Protein AF-A0A850H6P6-F1 (afdb_monomer_lite)

InterPro domains:
  IPR007039 Conjugal transfer TrbC/type IV secretion VirB2 [PF04956] (8-99)

pLDDT: mean 70.92, std 13.71, range [47.75, 94.12]

Sequence (104 aa):
MTPFISRFSKTTCVLSLMFMPGVAYAQQAGDPQGSGPIVSALGWLQGTLLGNVATAVAVMAVAAIGFMMLTGRMNWRFGATVIIGVFILFGAATIVAGIQSTVA

Secondary structure (DSSP, 8-state):
--HHHHHHHHHHHHHHHHS-----TTTTS---TT-HHHHHHHHHHHHIIIIIHHHHHHHHHHHHHHHHHTTS---HHHHHHHHHHHHHHHHHHHHHHHHHHHH-

Structure (mmCIF, N/CA/C/O backbone):
data_AF-A0A850H6P6-F1
#
_entry.id   AF-A0A850H6P6-F1
#
loop_
_atom_site.group_PDB
_atom_site.id
_atom_site.type_symbol
_atom_site.label_atom_id
_atom_site.label_alt_id
_atom_site.label_comp_id
_atom_site.label_asym_id
_atom_site.label_entity_id
_atom_site.label_seq_id
_atom_site.pdbx_PDB_ins_code
_atom_site.Cartn_x
_atom_site.Cartn_y
_atom_site.Cartn_z
_atom_site.occupancy
_atom_site.B_iso_or_equiv
_atom_site.auth_seq_id
_atom_site.auth_comp_id
_atom_site.auth_asym_id
_atom_site.auth_atom_id
_atom_site.pdbx_PDB_model_num
ATOM 1 N N . MET A 1 1 ? -26.262 -6.672 12.758 1.00 48.97 1 MET A N 1
ATOM 2 C CA . MET A 1 1 ? -25.048 -5.837 12.951 1.00 48.97 1 MET A CA 1
ATOM 3 C C . MET A 1 1 ? -23.976 -6.063 11.859 1.00 48.97 1 MET A C 1
ATOM 5 O O . MET A 1 1 ? -22.792 -5.945 12.133 1.00 48.97 1 MET A O 1
ATOM 9 N N . THR A 1 2 ? -24.356 -6.327 10.601 1.00 54.41 2 THR A N 1
ATOM 10 C CA . THR A 1 2 ? -23.441 -6.551 9.455 1.00 54.41 2 THR A CA 1
ATOM 11 C C . THR A 1 2 ? -23.413 -5.473 8.341 1.00 54.41 2 THR A C 1
ATOM 13 O O . THR A 1 2 ? -22.593 -5.623 7.435 1.00 54.41 2 THR A O 1
ATOM 16 N N . PRO A 1 3 ? -24.204 -4.370 8.330 1.00 49.19 3 PRO A N 1
ATOM 17 C CA . PRO A 1 3 ? -24.262 -3.520 7.133 1.00 49.19 3 PRO A CA 1
ATOM 18 C C . PRO A 1 3 ? -23.031 -2.615 6.942 1.00 49.19 3 PRO A C 1
ATOM 20 O O . PRO A 1 3 ? -22.708 -2.276 5.804 1.00 49.19 3 PRO A O 1
ATOM 23 N N . PHE A 1 4 ? -22.317 -2.256 8.017 1.00 54.59 4 PHE A N 1
ATOM 24 C CA . PHE A 1 4 ? -21.187 -1.315 7.970 1.00 54.59 4 PHE A CA 1
ATOM 25 C C . PHE A 1 4 ? -19.978 -1.870 7.201 1.00 54.59 4 PHE A C 1
ATOM 27 O O . PHE A 1 4 ? -19.389 -1.165 6.391 1.00 54.59 4 PHE A O 1
ATOM 34 N N . ILE A 1 5 ? -19.680 -3.165 7.361 1.00 53.69 5 ILE A N 1
ATOM 35 C CA . ILE A 1 5 ? -18.609 -3.853 6.621 1.00 53.69 5 ILE A CA 1
ATOM 36 C C . ILE A 1 5 ? -18.929 -3.930 5.126 1.00 53.69 5 ILE A C 1
ATOM 38 O O . ILE A 1 5 ? -18.055 -3.662 4.305 1.00 53.69 5 ILE A O 1
ATOM 42 N N . SER A 1 6 ? -20.187 -4.213 4.760 1.00 49.06 6 SER A N 1
ATOM 43 C CA . SER A 1 6 ? -20.580 -4.266 3.344 1.00 49.06 6 SER A CA 1
ATOM 44 C C . SER A 1 6 ? -20.503 -2.894 2.668 1.00 49.06 6 SER A C 1
ATOM 46 O O . SER A 1 6 ? -20.122 -2.807 1.504 1.00 49.06 6 SER A O 1
ATOM 48 N N . ARG A 1 7 ? -20.826 -1.814 3.397 1.00 52.25 7 ARG A N 1
ATOM 49 C CA . ARG A 1 7 ? -20.774 -0.443 2.876 1.00 52.25 7 ARG A CA 1
ATOM 50 C C . ARG A 1 7 ? -19.346 0.089 2.811 1.00 52.25 7 ARG A C 1
ATOM 52 O O . ARG A 1 7 ? -18.993 0.671 1.793 1.00 52.25 7 ARG A O 1
ATOM 59 N N . PHE A 1 8 ? -18.507 -0.158 3.817 1.00 53.25 8 PHE A N 1
ATOM 60 C CA . PHE A 1 8 ? -17.105 0.274 3.793 1.00 53.25 8 PHE A CA 1
ATOM 61 C C . PHE A 1 8 ? -16.301 -0.503 2.738 1.00 53.25 8 PHE A C 1
ATOM 63 O O . PHE A 1 8 ? -15.602 0.105 1.942 1.00 53.25 8 PHE A O 1
ATOM 70 N N . SER A 1 9 ? -16.494 -1.824 2.615 1.00 54.69 9 SER A N 1
ATOM 71 C CA . SER A 1 9 ? -15.840 -2.630 1.570 1.00 54.69 9 SER A CA 1
ATOM 72 C C . SER A 1 9 ? -16.259 -2.214 0.152 1.00 54.69 9 SER A C 1
ATOM 74 O O . SER A 1 9 ? -15.398 -2.046 -0.709 1.00 54.69 9 SER A O 1
ATOM 76 N N . LYS A 1 10 ? -17.556 -1.966 -0.090 1.00 48.66 10 LYS A N 1
ATOM 77 C CA . LYS A 1 10 ? -18.035 -1.530 -1.413 1.00 48.66 10 LYS A CA 1
ATOM 78 C C . LYS A 1 10 ? -17.603 -0.102 -1.766 1.00 48.66 10 LYS A C 1
ATOM 80 O O . LYS A 1 10 ? -17.284 0.148 -2.920 1.00 48.66 10 LYS A O 1
ATOM 85 N N . THR A 1 11 ? -17.550 0.816 -0.799 1.00 53.12 11 THR A N 1
ATOM 86 C CA . THR A 1 11 ? -17.203 2.227 -1.067 1.00 53.12 11 THR A CA 1
ATOM 87 C C . THR A 1 11 ? -15.693 2.424 -1.210 1.00 53.12 11 THR A C 1
ATOM 89 O O . THR A 1 11 ? -15.254 3.151 -2.098 1.00 53.12 11 THR A O 1
ATOM 92 N N . THR A 1 12 ? -14.883 1.719 -0.414 1.00 56.03 12 THR A N 1
ATOM 93 C CA . THR A 1 12 ? -13.420 1.774 -0.537 1.00 56.03 12 THR A CA 1
ATOM 94 C C . THR A 1 12 ? -12.945 1.094 -1.819 1.00 56.03 12 THR A C 1
ATOM 96 O O . THR A 1 12 ? -12.072 1.635 -2.480 1.00 56.03 12 THR A O 1
ATOM 99 N N . CYS A 1 13 ? -13.564 -0.016 -2.245 1.00 52.88 13 CYS A N 1
ATOM 100 C CA . CYS A 1 13 ? -13.210 -0.683 -3.505 1.00 52.88 13 CYS A CA 1
ATOM 101 C C . CYS A 1 13 ? -13.459 0.211 -4.737 1.00 52.88 13 CYS A C 1
ATOM 103 O O . CYS A 1 13 ? -12.626 0.257 -5.640 1.00 52.88 13 CYS A O 1
ATOM 105 N N . VAL A 1 14 ? -14.548 0.992 -4.743 1.00 55.53 14 VAL A N 1
ATOM 106 C CA . VAL A 1 14 ? -14.841 1.957 -5.820 1.00 55.53 14 VAL A CA 1
ATOM 107 C C . VAL A 1 14 ? -13.872 3.146 -5.796 1.00 55.53 14 VAL A C 1
ATOM 109 O O . VAL A 1 14 ? -13.427 3.588 -6.853 1.00 55.53 14 VAL A O 1
ATOM 112 N N . LEU A 1 15 ? -13.478 3.629 -4.612 1.00 55.34 15 LEU A N 1
ATOM 113 C CA . LEU A 1 15 ? -12.491 4.707 -4.495 1.00 55.34 15 LEU A CA 1
ATOM 114 C C . LEU A 1 15 ? -11.071 4.245 -4.882 1.00 55.34 15 LEU A C 1
ATOM 116 O O . LEU A 1 15 ? -10.326 5.006 -5.496 1.00 55.34 15 LEU A O 1
ATOM 120 N N . SER A 1 16 ? -10.711 2.988 -4.597 1.00 56.06 16 SER A N 1
ATOM 121 C CA . SER A 1 16 ? -9.437 2.384 -5.019 1.00 56.06 16 SER A CA 1
ATOM 122 C C . SER A 1 16 ? -9.324 2.242 -6.540 1.00 56.06 16 SER A C 1
ATOM 124 O O . SER A 1 16 ? -8.235 2.407 -7.081 1.00 56.06 16 SER A O 1
ATOM 126 N N . LEU A 1 17 ? -10.440 2.000 -7.237 1.00 58.09 17 LEU A N 1
ATOM 127 C CA . LEU A 1 17 ? -10.488 1.964 -8.704 1.00 58.09 17 LEU A CA 1
ATOM 128 C C . LEU A 1 17 ? -10.235 3.340 -9.346 1.00 58.09 17 LEU A C 1
ATOM 130 O O . LEU A 1 17 ? -9.707 3.391 -10.452 1.00 58.09 17 LEU A O 1
ATOM 134 N N . MET A 1 18 ? -10.544 4.449 -8.659 1.00 57.84 18 MET A N 1
ATOM 135 C CA . MET A 1 18 ? -10.244 5.804 -9.156 1.00 57.84 18 MET A CA 1
ATOM 136 C C . MET A 1 18 ? -8.780 6.227 -8.958 1.00 57.84 18 MET A C 1
ATOM 138 O O . MET A 1 18 ? -8.325 7.142 -9.635 1.00 57.84 18 MET A O 1
ATOM 142 N N . PHE A 1 19 ? -8.040 5.573 -8.056 1.00 55.81 19 PHE A N 1
ATOM 143 C CA . PHE A 1 19 ? -6.637 5.890 -7.746 1.00 55.81 19 PHE A CA 1
ATOM 144 C C . PHE A 1 19 ? -5.633 4.877 -8.312 1.00 55.81 19 PHE A C 1
ATOM 146 O O . PHE A 1 19 ? -4.447 4.926 -7.982 1.00 55.81 19 PHE A O 1
ATOM 153 N N . MET A 1 20 ? -6.086 3.956 -9.163 1.00 59.47 20 MET A N 1
ATOM 154 C CA . MET A 1 20 ? -5.206 2.988 -9.804 1.00 59.47 20 MET A CA 1
ATOM 155 C C . MET A 1 20 ? -4.305 3.733 -10.804 1.00 59.47 20 MET A C 1
ATOM 157 O O . MET A 1 20 ? -4.832 4.374 -11.718 1.00 59.47 20 MET A O 1
ATOM 161 N N . PRO A 1 21 ? -2.968 3.708 -10.646 1.00 54.28 21 PRO A N 1
ATOM 162 C CA . PRO A 1 21 ? -2.082 4.359 -11.596 1.00 54.28 21 PRO A CA 1
ATOM 163 C C . PRO A 1 21 ? -2.246 3.629 -12.929 1.00 54.28 21 PRO A C 1
ATOM 165 O O . PRO A 1 21 ? -1.931 2.443 -13.041 1.00 54.28 21 PRO A O 1
ATOM 168 N N . GLY A 1 22 ? -2.814 4.312 -13.923 1.00 60.75 22 GLY A N 1
ATOM 169 C CA . GLY A 1 22 ? -2.968 3.760 -15.262 1.00 60.75 22 GLY A CA 1
ATOM 170 C C . GLY A 1 22 ? -1.592 3.424 -15.823 1.00 60.75 22 GLY A C 1
ATOM 171 O O . GLY A 1 22 ? -0.737 4.302 -15.935 1.00 60.75 22 GLY A O 1
ATOM 172 N N . VAL A 1 23 ? -1.363 2.153 -16.149 1.00 54.47 23 VAL A N 1
ATOM 173 C CA . VAL A 1 23 ? -0.132 1.736 -16.818 1.00 54.47 23 VAL A CA 1
ATOM 174 C C . VAL A 1 23 ? -0.109 2.383 -18.204 1.00 54.47 23 VAL A C 1
ATOM 176 O O . VAL A 1 23 ? -0.968 2.132 -19.048 1.00 54.47 23 VAL A O 1
ATOM 179 N N . ALA A 1 24 ? 0.837 3.292 -18.428 1.00 47.75 24 ALA A N 1
ATOM 180 C CA . ALA A 1 24 ? 1.013 3.921 -19.726 1.00 47.75 24 ALA A CA 1
ATOM 181 C C . ALA A 1 24 ? 1.641 2.898 -20.685 1.00 47.75 24 ALA A C 1
ATOM 183 O O . ALA A 1 24 ? 2.850 2.670 -20.668 1.00 47.75 24 ALA A O 1
ATOM 184 N N . TYR A 1 25 ? 0.818 2.274 -21.532 1.00 53.50 25 TYR A N 1
ATOM 185 C CA . TYR A 1 25 ? 1.249 1.390 -22.622 1.00 53.50 25 TYR A CA 1
ATOM 186 C C . TYR A 1 25 ? 1.925 2.187 -23.759 1.00 53.50 25 TYR A C 1
ATOM 188 O O . TYR A 1 25 ? 1.453 2.187 -24.890 1.00 53.50 25 TYR A O 1
ATOM 196 N N . ALA A 1 26 ? 2.993 2.935 -23.471 1.00 49.94 26 ALA A N 1
ATOM 197 C CA . ALA A 1 26 ? 3.728 3.717 -24.475 1.00 49.94 26 ALA A CA 1
ATOM 198 C C . ALA A 1 26 ? 5.253 3.512 -24.428 1.00 49.94 26 ALA A C 1
ATOM 200 O O . ALA A 1 26 ? 5.954 3.943 -25.336 1.00 49.94 26 ALA A O 1
ATOM 201 N N . GLN A 1 27 ? 5.787 2.820 -23.416 1.00 55.12 27 GLN A N 1
ATOM 202 C CA . GLN A 1 27 ? 7.237 2.651 -23.234 1.00 55.12 27 GLN A CA 1
ATOM 203 C C . GLN A 1 27 ? 7.839 1.419 -23.931 1.00 55.12 27 GLN A C 1
ATOM 205 O O . GLN A 1 27 ? 9.022 1.152 -23.764 1.00 55.12 27 GLN A O 1
ATOM 210 N N . GLN A 1 28 ? 7.069 0.689 -24.743 1.00 54.72 28 GLN A N 1
ATOM 211 C CA . GLN A 1 28 ? 7.591 -0.453 -25.509 1.00 54.72 28 GLN A CA 1
ATOM 212 C C . GLN A 1 28 ? 8.301 -0.035 -26.817 1.00 54.72 28 GLN A C 1
ATOM 214 O O . GLN A 1 28 ? 8.720 -0.896 -27.589 1.00 54.72 28 GLN A O 1
ATOM 219 N N . ALA A 1 29 ? 8.400 1.268 -27.109 1.00 51.19 29 ALA A N 1
ATOM 220 C CA . ALA A 1 29 ? 9.055 1.775 -28.311 1.00 51.19 29 ALA A CA 1
ATOM 221 C C . ALA A 1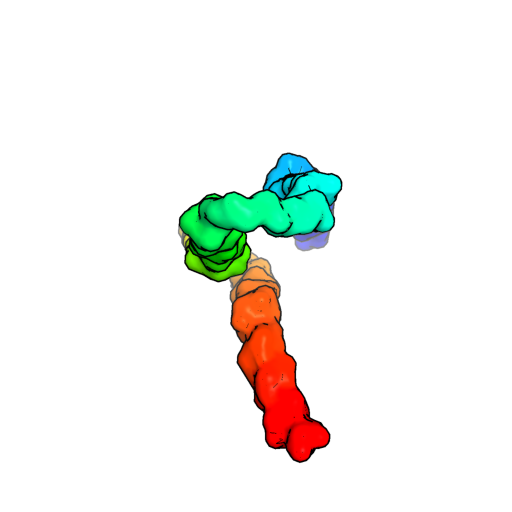 29 ? 10.580 1.787 -28.115 1.00 51.19 29 ALA A C 1
ATOM 223 O O . ALA A 1 29 ? 11.097 2.509 -27.266 1.00 51.19 29 ALA A O 1
ATOM 224 N N . GLY A 1 30 ? 11.250 0.936 -28.896 1.00 54.22 30 GLY A N 1
ATOM 225 C CA . GLY A 1 30 ? 12.656 0.563 -28.781 1.00 54.22 30 GLY A CA 1
ATOM 226 C C . GLY A 1 30 ? 13.654 1.711 -28.673 1.00 54.22 30 GLY A C 1
ATOM 227 O O . GLY A 1 30 ? 13.447 2.805 -29.192 1.00 54.22 30 GLY A O 1
ATOM 228 N N . ASP A 1 31 ? 14.753 1.394 -27.995 1.00 54.81 31 ASP A N 1
ATOM 229 C CA . ASP A 1 31 ? 15.824 2.288 -27.573 1.00 54.81 31 ASP A CA 1
ATOM 230 C C . ASP A 1 31 ? 16.466 3.080 -28.728 1.00 54.81 31 ASP A C 1
ATOM 232 O O . ASP A 1 31 ? 17.190 2.512 -29.552 1.00 54.81 31 ASP A O 1
ATOM 236 N N . PRO A 1 32 ? 16.326 4.418 -28.763 1.00 61.09 32 PRO A N 1
ATOM 237 C CA . PRO A 1 32 ? 17.245 5.259 -29.514 1.00 61.09 32 PRO A CA 1
ATOM 238 C C . PRO A 1 32 ? 18.614 5.253 -28.815 1.00 61.09 32 PRO A C 1
ATOM 240 O O . PRO A 1 32 ? 18.705 5.427 -27.597 1.00 61.09 32 PRO A O 1
ATOM 243 N N . GLN A 1 33 ? 19.692 5.044 -29.571 1.00 57.69 33 GLN A N 1
ATOM 244 C CA . GLN A 1 33 ? 21.061 5.023 -29.045 1.00 57.69 33 GLN A CA 1
ATOM 245 C C . GLN A 1 33 ? 21.374 6.331 -28.291 1.00 57.69 33 GLN A C 1
ATOM 247 O O . GLN A 1 33 ? 21.443 7.396 -28.898 1.00 57.69 33 GLN A O 1
ATOM 252 N N . GLY A 1 34 ? 21.518 6.250 -26.961 1.00 60.75 34 GLY A N 1
ATOM 253 C CA . GLY A 1 34 ? 21.668 7.406 -26.058 1.00 60.75 34 GLY A CA 1
ATOM 254 C C . GLY A 1 34 ? 20.691 7.431 -24.870 1.00 60.75 34 GLY A C 1
ATOM 255 O O . GLY A 1 34 ? 20.896 8.196 -23.930 1.00 60.75 34 GLY A O 1
ATOM 256 N N . SER A 1 35 ? 19.677 6.560 -24.851 1.00 61.91 35 SER A N 1
ATOM 257 C CA . SER A 1 35 ? 18.628 6.507 -23.813 1.00 61.91 35 SER A CA 1
ATOM 258 C C . SER A 1 35 ? 19.046 5.958 -22.442 1.00 61.91 35 SER A C 1
ATOM 260 O O . SER A 1 35 ? 18.214 5.916 -21.539 1.00 61.91 35 SER A O 1
ATOM 262 N N . GLY A 1 36 ? 20.311 5.571 -22.240 1.00 70.06 36 GLY A N 1
ATOM 263 C CA . GLY A 1 36 ? 20.794 4.969 -20.985 1.00 70.06 36 GLY A CA 1
ATOM 264 C C . GLY A 1 36 ? 20.388 5.736 -19.711 1.00 70.06 36 GLY A C 1
ATOM 265 O O . GLY A 1 36 ? 19.832 5.126 -18.796 1.00 70.06 36 GLY A O 1
ATOM 266 N N . PRO A 1 37 ? 20.560 7.071 -19.648 1.00 77.25 37 PRO A N 1
ATOM 267 C CA . PRO A 1 37 ? 20.135 7.861 -18.491 1.00 77.25 37 PRO A CA 1
ATOM 268 C C . PRO A 1 37 ? 18.611 7.975 -18.341 1.00 77.25 37 PRO A C 1
ATOM 270 O O . PRO A 1 37 ? 18.114 7.987 -17.218 1.00 77.25 37 PRO A O 1
ATOM 273 N N . ILE A 1 38 ? 17.860 8.026 -19.450 1.00 75.19 38 ILE A N 1
ATOM 274 C CA . ILE A 1 38 ? 16.390 8.123 -19.429 1.00 75.19 38 ILE A CA 1
ATOM 275 C C . ILE A 1 38 ? 15.770 6.805 -18.952 1.00 75.19 38 ILE A C 1
ATOM 277 O O . ILE A 1 38 ? 14.902 6.814 -18.084 1.00 75.19 38 ILE A O 1
ATOM 281 N N . VAL A 1 39 ? 16.256 5.666 -19.454 1.00 78.81 39 VAL A N 1
ATOM 282 C CA . VAL A 1 39 ? 15.782 4.332 -19.058 1.00 78.81 39 VAL A CA 1
ATOM 283 C C . VAL A 1 39 ? 16.174 4.048 -17.608 1.00 78.81 39 VAL A C 1
ATOM 285 O O . VAL A 1 39 ? 15.363 3.523 -16.849 1.00 78.81 39 VAL A O 1
ATOM 288 N N . SER A 1 40 ? 17.361 4.485 -17.172 1.00 77.25 40 SER A N 1
ATOM 289 C CA . SER A 1 40 ? 17.766 4.411 -15.763 1.00 77.25 40 SER A CA 1
ATOM 290 C C . SER A 1 40 ? 16.894 5.284 -14.854 1.00 77.25 40 SER A C 1
ATOM 292 O O . SER A 1 40 ? 16.540 4.855 -13.755 1.00 77.25 40 SER A O 1
ATOM 294 N N . ALA A 1 41 ? 16.532 6.495 -15.288 1.00 78.12 41 ALA A N 1
ATOM 295 C CA . ALA A 1 41 ? 15.636 7.369 -14.535 1.00 78.12 41 ALA A CA 1
ATOM 296 C C . ALA A 1 41 ? 14.222 6.775 -14.442 1.00 78.12 41 ALA A C 1
ATOM 298 O O . ALA A 1 41 ? 13.635 6.753 -13.361 1.00 78.12 41 ALA A O 1
ATOM 299 N N . LEU A 1 42 ? 13.700 6.224 -15.542 1.00 77.69 42 LEU A N 1
ATOM 300 C CA . LEU A 1 42 ? 12.409 5.532 -15.574 1.00 77.69 42 LEU A CA 1
ATOM 301 C C . LEU A 1 42 ? 12.415 4.276 -14.690 1.00 77.69 42 LEU A C 1
ATOM 303 O O . LEU A 1 42 ? 11.456 4.058 -13.954 1.00 77.69 42 LEU A O 1
ATOM 307 N N . GLY A 1 43 ? 13.506 3.505 -14.679 1.00 81.81 43 GLY A N 1
ATOM 308 C CA . GLY A 1 43 ? 13.681 2.363 -13.778 1.00 81.81 43 GLY A CA 1
ATOM 309 C C . GLY A 1 43 ? 13.715 2.765 -12.299 1.00 81.81 43 GLY A C 1
ATOM 310 O O . GLY A 1 43 ? 13.120 2.091 -11.459 1.00 81.81 43 GLY A O 1
ATOM 311 N N . TRP A 1 44 ? 14.341 3.898 -11.965 1.00 81.31 44 TRP A N 1
ATOM 312 C CA . TRP A 1 44 ? 14.351 4.426 -10.596 1.00 81.31 44 TRP A CA 1
ATOM 313 C C . TRP A 1 44 ? 12.976 4.949 -10.160 1.00 81.31 44 TRP A C 1
ATOM 315 O O . TRP A 1 44 ? 12.520 4.663 -9.050 1.00 81.31 44 TRP A O 1
ATOM 325 N N . LEU A 1 45 ? 12.262 5.653 -11.042 1.00 76.69 45 LEU A N 1
ATOM 326 C CA . LEU A 1 45 ? 10.881 6.076 -10.791 1.00 76.69 45 LEU A CA 1
ATOM 327 C C . LEU A 1 45 ? 9.944 4.874 -10.632 1.00 76.69 45 LEU A C 1
ATOM 329 O O . LEU A 1 45 ? 9.129 4.842 -9.716 1.00 76.69 45 LEU A O 1
ATOM 333 N N . GLN A 1 46 ? 10.102 3.846 -11.461 1.00 77.12 46 GLN A N 1
ATOM 334 C CA . GLN A 1 46 ? 9.359 2.600 -11.327 1.00 77.12 46 GLN A CA 1
ATOM 335 C C . GLN A 1 46 ? 9.657 1.905 -9.990 1.00 77.12 46 GLN A C 1
ATOM 337 O O . GLN A 1 46 ? 8.728 1.509 -9.288 1.00 77.12 46 GLN A O 1
ATOM 342 N N . GLY A 1 47 ? 10.929 1.786 -9.602 1.00 79.06 47 GLY A N 1
ATOM 343 C CA . GLY A 1 47 ? 11.325 1.165 -8.336 1.00 79.06 47 GLY A CA 1
ATOM 344 C C . GLY A 1 47 ? 10.827 1.931 -7.108 1.00 79.06 47 GLY A C 1
ATOM 345 O O . GLY A 1 47 ? 10.381 1.326 -6.135 1.00 79.06 47 GLY A O 1
ATOM 346 N N . THR A 1 48 ? 10.830 3.263 -7.159 1.00 79.56 48 THR A N 1
ATOM 347 C CA . THR A 1 48 ? 10.305 4.092 -6.064 1.00 79.56 48 THR A CA 1
ATOM 348 C C . THR A 1 48 ? 8.782 4.015 -5.976 1.00 79.56 48 THR A C 1
ATOM 350 O O . THR A 1 48 ? 8.263 3.800 -4.879 1.00 79.56 48 THR A O 1
ATOM 353 N N . LEU A 1 49 ? 8.070 4.106 -7.104 1.00 70.94 49 LEU A N 1
ATOM 354 C CA . LEU A 1 49 ? 6.605 4.035 -7.155 1.00 70.94 49 LEU A CA 1
ATOM 355 C C . LEU 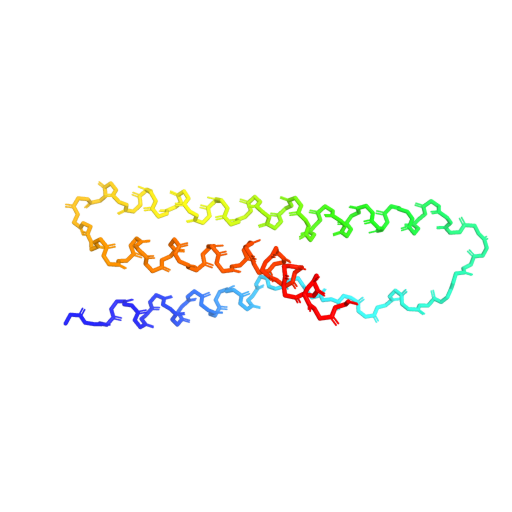A 1 49 ? 6.063 2.649 -6.783 1.00 70.94 49 LEU A C 1
ATOM 357 O O . LEU A 1 49 ? 5.049 2.562 -6.091 1.00 70.94 49 LEU A O 1
ATOM 361 N N . LEU A 1 50 ? 6.735 1.573 -7.199 1.00 74.19 50 LEU A N 1
ATOM 362 C CA . LEU A 1 50 ? 6.302 0.200 -6.916 1.00 74.19 50 LEU A CA 1
ATOM 363 C C . LEU A 1 50 ? 6.836 -0.348 -5.583 1.00 74.19 50 LEU A C 1
ATOM 365 O O . LEU A 1 50 ? 6.201 -1.223 -5.003 1.00 74.19 50 LEU A O 1
ATOM 369 N N . GLY A 1 51 ? 7.976 0.140 -5.086 1.00 73.38 51 GLY A N 1
ATOM 370 C CA . GLY A 1 51 ? 8.630 -0.375 -3.877 1.00 73.38 51 GLY A CA 1
ATOM 371 C C . GLY A 1 51 ? 8.387 0.486 -2.634 1.00 73.38 51 GLY A C 1
ATOM 372 O O . GLY A 1 51 ? 7.564 0.171 -1.768 1.00 73.38 51 GLY A O 1
ATOM 373 N N . ASN A 1 52 ? 9.126 1.591 -2.519 1.00 80.31 52 ASN A N 1
ATOM 374 C CA . ASN A 1 52 ? 9.122 2.431 -1.314 1.00 80.31 52 ASN A CA 1
ATOM 375 C C . ASN A 1 52 ? 7.802 3.187 -1.113 1.00 80.31 52 ASN A C 1
ATOM 377 O O . ASN A 1 52 ? 7.325 3.309 0.014 1.00 80.31 52 ASN A O 1
ATOM 381 N N . VAL A 1 53 ? 7.183 3.676 -2.186 1.00 81.06 53 VAL A N 1
ATOM 382 C CA . VAL A 1 53 ? 5.897 4.378 -2.088 1.00 81.06 53 VAL A CA 1
ATOM 383 C C . VAL A 1 53 ? 4.772 3.397 -1.745 1.00 81.06 53 VAL A C 1
ATOM 385 O O . VAL A 1 53 ? 3.943 3.696 -0.887 1.00 81.06 53 VAL A O 1
ATOM 388 N N . ALA A 1 54 ? 4.777 2.198 -2.334 1.00 76.00 54 ALA A N 1
ATOM 389 C CA . ALA A 1 54 ? 3.774 1.168 -2.055 1.00 76.00 54 ALA A CA 1
ATOM 390 C C . ALA A 1 54 ? 3.769 0.736 -0.578 1.00 76.00 54 ALA A C 1
ATOM 392 O O . ALA A 1 54 ? 2.711 0.644 0.050 1.00 76.00 54 ALA A O 1
ATOM 393 N N . THR A 1 55 ? 4.954 0.529 0.003 1.00 82.25 55 THR A N 1
ATOM 394 C CA . THR A 1 55 ? 5.104 0.208 1.433 1.00 82.25 55 THR A CA 1
ATOM 395 C C . THR A 1 55 ? 4.645 1.363 2.328 1.00 82.25 55 THR A C 1
ATOM 397 O O . THR A 1 55 ? 3.899 1.134 3.282 1.00 82.25 55 THR A O 1
ATOM 400 N N . ALA A 1 56 ? 4.992 2.610 1.993 1.00 83.19 56 ALA A N 1
ATOM 401 C CA . ALA A 1 56 ? 4.564 3.787 2.750 1.00 83.19 56 ALA A CA 1
ATOM 402 C C . ALA A 1 56 ? 3.034 3.958 2.779 1.00 83.19 56 ALA A C 1
ATOM 404 O O . ALA A 1 56 ? 2.458 4.185 3.845 1.00 83.19 56 ALA A O 1
ATOM 405 N N . VAL A 1 57 ? 2.355 3.800 1.637 1.00 80.25 57 VAL A N 1
ATOM 406 C CA . VAL A 1 57 ? 0.886 3.920 1.551 1.00 80.25 57 VAL A CA 1
ATOM 407 C C . VAL A 1 57 ? 0.190 2.873 2.418 1.00 80.25 57 VAL A C 1
ATOM 409 O O . VAL A 1 57 ? -0.785 3.183 3.107 1.00 80.25 57 VAL A O 1
ATOM 412 N N . ALA A 1 58 ? 0.700 1.645 2.451 1.00 78.25 58 ALA A N 1
ATOM 413 C CA . ALA A 1 58 ? 0.108 0.631 3.308 1.00 78.25 58 ALA A CA 1
ATOM 414 C C . ALA A 1 58 ? 0.305 0.904 4.800 1.00 78.25 58 ALA A C 1
ATOM 416 O O . ALA A 1 58 ? -0.613 0.667 5.585 1.00 78.25 58 ALA A O 1
ATOM 417 N N . VAL A 1 59 ? 1.457 1.444 5.203 1.00 86.06 59 VAL A N 1
ATOM 418 C CA . VAL A 1 59 ? 1.674 1.862 6.596 1.00 86.06 59 VAL A CA 1
ATOM 419 C C . VAL A 1 59 ? 0.712 2.992 6.979 1.00 86.06 59 VAL A C 1
ATOM 421 O O . VAL A 1 59 ? 0.147 2.964 8.073 1.00 86.06 59 VAL A O 1
ATOM 424 N N . MET A 1 60 ? 0.432 3.934 6.071 1.00 82.94 60 MET A N 1
ATOM 425 C CA . MET A 1 60 ? -0.579 4.978 6.300 1.00 82.94 60 MET A CA 1
ATOM 426 C C . MET A 1 60 ? -1.983 4.394 6.494 1.00 82.94 60 MET A C 1
ATOM 428 O O . MET A 1 60 ? -2.726 4.846 7.369 1.00 82.94 60 MET A O 1
ATOM 432 N N . ALA A 1 61 ? -2.335 3.343 5.747 1.00 76.12 61 ALA A N 1
ATOM 433 C CA . ALA A 1 61 ? -3.588 2.621 5.950 1.00 76.12 61 ALA A CA 1
ATOM 434 C C . ALA A 1 61 ? -3.644 1.937 7.330 1.00 76.12 61 ALA A C 1
ATOM 436 O O . ALA A 1 61 ? -4.679 1.999 7.994 1.00 76.12 61 ALA A O 1
ATOM 437 N N . VAL A 1 62 ? -2.537 1.350 7.807 1.00 83.69 62 VAL A N 1
ATOM 438 C CA . VAL A 1 62 ? -2.443 0.770 9.163 1.00 83.69 62 VAL A CA 1
ATOM 439 C C . VAL A 1 62 ? -2.608 1.842 10.246 1.00 83.69 62 VAL A C 1
ATOM 441 O O . VAL A 1 62 ? -3.358 1.643 11.205 1.00 83.69 62 VAL A O 1
ATOM 444 N N . ALA A 1 63 ? -1.968 3.001 10.083 1.00 82.44 63 ALA A N 1
ATOM 445 C CA . ALA A 1 63 ? -2.060 4.114 11.028 1.00 82.44 63 ALA A CA 1
ATOM 446 C C . ALA A 1 63 ? -3.486 4.691 11.124 1.00 82.44 63 ALA A C 1
ATOM 448 O O . ALA A 1 63 ? -3.970 4.963 12.225 1.00 82.44 63 ALA A O 1
ATOM 449 N N . ALA A 1 64 ? -4.197 4.805 9.997 1.00 75.38 64 ALA A N 1
ATOM 450 C CA . ALA A 1 64 ? -5.591 5.252 9.971 1.00 75.38 64 ALA A CA 1
ATOM 451 C C . ALA A 1 64 ? -6.526 4.329 10.781 1.00 75.38 64 ALA A C 1
ATOM 453 O O . ALA A 1 64 ? -7.469 4.803 11.418 1.00 75.38 64 ALA A O 1
ATOM 454 N N . ILE A 1 65 ? -6.241 3.022 10.828 1.00 73.44 65 ILE A N 1
ATOM 455 C CA . ILE A 1 65 ? -6.979 2.073 11.678 1.00 73.44 65 ILE A CA 1
ATOM 456 C C . ILE A 1 65 ? -6.698 2.369 13.142 1.00 73.44 65 ILE A C 1
ATOM 458 O O . ILE A 1 65 ? -7.647 2.466 13.912 1.00 73.44 65 ILE A O 1
ATOM 462 N N . GLY A 1 66 ? -5.425 2.557 13.507 1.00 73.19 66 GLY A N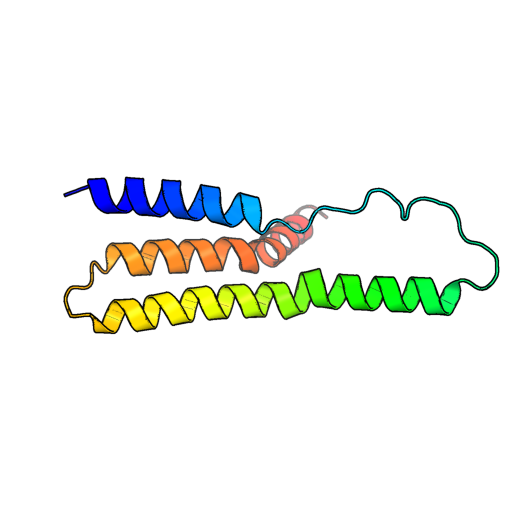 1
ATOM 463 C CA . GLY A 1 66 ? -5.003 2.971 14.849 1.00 73.19 66 GLY A CA 1
ATOM 464 C C . GLY A 1 66 ? -5.739 4.224 15.330 1.00 73.19 66 GLY A C 1
ATOM 465 O O . GLY A 1 66 ? -6.169 4.295 16.478 1.00 73.19 66 GLY A O 1
ATOM 466 N N . PHE A 1 67 ? -5.993 5.172 14.428 1.00 69.88 67 PHE A N 1
ATOM 467 C CA . PHE A 1 67 ? -6.796 6.357 14.730 1.00 69.88 67 PHE A CA 1
ATOM 468 C C . PHE A 1 67 ? -8.288 6.028 14.952 1.00 69.88 67 PHE A C 1
ATOM 470 O O . PHE A 1 67 ? -8.914 6.542 15.878 1.00 69.88 67 PHE A O 1
ATOM 477 N N . MET A 1 68 ? -8.854 5.107 14.167 1.00 66.12 68 MET A N 1
ATOM 478 C CA . MET A 1 68 ? -10.225 4.592 14.334 1.00 66.12 68 MET A CA 1
ATOM 479 C C . MET A 1 68 ? -10.387 3.708 15.594 1.00 66.12 68 MET A C 1
ATOM 481 O O . MET A 1 68 ? -11.496 3.500 16.084 1.00 66.12 68 MET A O 1
ATOM 485 N N . MET A 1 69 ? -9.283 3.216 16.166 1.00 64.50 69 MET A N 1
ATOM 486 C CA . MET A 1 69 ? -9.260 2.480 17.435 1.00 64.50 69 MET A CA 1
ATOM 487 C C . MET A 1 69 ? -9.506 3.396 18.649 1.00 64.50 69 MET A C 1
ATOM 489 O O . MET A 1 69 ? -10.087 2.960 19.645 1.00 64.50 69 MET A O 1
ATOM 493 N N . LEU A 1 70 ? -9.137 4.679 18.553 1.00 63.22 70 LEU A N 1
ATOM 494 C CA . LEU A 1 70 ? -9.318 5.682 19.614 1.00 63.22 70 LEU A CA 1
ATOM 495 C C . LEU A 1 70 ? -10.775 6.156 19.761 1.00 63.22 70 LEU A C 1
ATOM 497 O O . LEU A 1 70 ? -11.115 6.806 20.745 1.00 63.22 70 LEU A O 1
ATOM 501 N N . THR A 1 71 ? -11.670 5.791 18.837 1.00 64.94 71 THR A N 1
ATOM 502 C CA . THR A 1 71 ? -13.096 6.177 18.863 1.00 64.94 71 THR A CA 1
ATOM 503 C C . THR A 1 71 ? -13.936 5.387 19.891 1.00 64.94 71 THR A C 1
ATOM 505 O O . THR A 1 71 ? -15.161 5.488 19.919 1.00 64.94 71 THR A O 1
ATOM 508 N N . GLY A 1 72 ? -13.296 4.600 20.766 1.00 61.03 72 GLY A N 1
ATOM 509 C CA . GLY A 1 72 ? -13.866 4.113 22.032 1.00 61.03 72 GLY A CA 1
ATOM 510 C C . GLY A 1 72 ? -14.770 2.875 21.969 1.00 61.03 72 GLY A C 1
ATOM 511 O O . GLY A 1 72 ? -15.131 2.344 23.017 1.00 61.03 72 GLY A O 1
ATOM 512 N N . ARG A 1 73 ? -15.128 2.363 20.781 1.00 67.69 73 ARG A N 1
ATOM 513 C CA . ARG A 1 73 ? -15.950 1.138 20.622 1.00 67.69 73 ARG A CA 1
ATOM 514 C C . ARG A 1 73 ? -15.387 0.179 19.584 1.00 67.69 73 ARG A C 1
ATOM 516 O O . ARG A 1 73 ? -15.987 -0.073 18.541 1.00 67.69 73 ARG A O 1
ATOM 523 N N . MET A 1 74 ? -14.206 -0.347 19.865 1.00 58.66 74 MET A N 1
ATOM 524 C CA . MET A 1 74 ? -13.479 -1.131 18.886 1.00 58.66 74 MET A CA 1
ATOM 525 C C . MET A 1 74 ? -13.964 -2.580 18.773 1.00 58.66 74 MET A C 1
ATOM 527 O O . MET A 1 74 ? -13.775 -3.403 19.667 1.00 58.66 74 MET A O 1
ATOM 531 N N . ASN A 1 75 ? -14.468 -2.927 17.590 1.00 68.38 75 ASN A N 1
ATOM 532 C CA . ASN A 1 75 ? -14.606 -4.311 17.162 1.00 68.38 75 ASN A CA 1
ATOM 533 C C . ASN A 1 75 ? -13.200 -4.870 16.886 1.00 68.38 75 ASN A C 1
ATOM 535 O O . ASN A 1 75 ? -12.706 -4.738 15.773 1.00 68.38 75 ASN A O 1
ATOM 539 N N . TRP A 1 76 ? -12.552 -5.515 17.858 1.00 74.75 76 TRP A N 1
ATOM 540 C CA . TRP A 1 76 ? -11.223 -6.144 17.696 1.00 74.75 76 TRP A CA 1
ATOM 541 C C . TRP A 1 76 ? -11.121 -7.042 16.442 1.00 74.75 76 TRP A C 1
ATOM 543 O O . TRP A 1 76 ? -10.104 -7.064 15.751 1.00 74.75 76 TRP A O 1
ATOM 553 N N . ARG A 1 77 ? -12.231 -7.680 16.051 1.00 72.31 77 ARG A N 1
ATOM 554 C CA . ARG A 1 77 ? -12.362 -8.436 14.790 1.00 72.31 77 ARG A CA 1
ATOM 555 C C . ARG A 1 77 ? -12.002 -7.617 13.538 1.00 72.31 77 ARG A C 1
ATOM 557 O O . ARG A 1 77 ? -11.471 -8.166 12.575 1.00 72.31 77 ARG A O 1
ATOM 564 N N . PHE A 1 78 ? -12.279 -6.316 13.547 1.00 74.31 78 PHE A N 1
ATOM 565 C CA . PHE A 1 78 ? -11.958 -5.397 12.457 1.00 74.31 78 PHE A CA 1
ATOM 566 C C . PHE A 1 78 ? -10.448 -5.169 12.357 1.00 74.31 78 PHE A C 1
ATOM 568 O O . PHE A 1 78 ? -9.879 -5.346 11.284 1.00 74.31 78 PHE A O 1
ATOM 575 N N . GLY A 1 79 ? -9.791 -4.886 13.487 1.00 75.69 79 GLY A N 1
ATOM 576 C CA . GLY A 1 79 ? -8.333 -4.750 13.542 1.00 75.69 79 GLY A CA 1
ATOM 577 C C . GLY A 1 79 ? -7.617 -6.018 13.073 1.00 75.69 79 GLY A C 1
ATOM 578 O O . GLY A 1 79 ? -6.715 -5.944 12.244 1.00 75.69 79 GLY A O 1
ATOM 579 N N . ALA A 1 80 ? -8.085 -7.190 13.515 1.00 81.69 80 ALA A N 1
ATOM 580 C CA . ALA A 1 80 ? -7.503 -8.473 13.123 1.00 81.69 80 ALA A CA 1
ATOM 581 C C . ALA A 1 80 ? -7.559 -8.717 11.603 1.00 81.69 80 ALA A C 1
ATOM 583 O O . ALA A 1 80 ? -6.569 -9.130 11.008 1.00 81.69 80 ALA A O 1
ATOM 584 N N . THR A 1 81 ? -8.690 -8.416 10.957 1.00 83.31 81 THR A N 1
ATOM 585 C CA . THR A 1 81 ? -8.855 -8.659 9.512 1.00 83.31 81 THR A CA 1
ATOM 586 C C . THR A 1 81 ? -7.899 -7.806 8.675 1.00 83.31 81 THR A C 1
ATOM 588 O O . THR A 1 81 ? -7.338 -8.291 7.695 1.00 83.31 81 THR A O 1
ATOM 591 N N . VAL A 1 82 ? -7.670 -6.546 9.061 1.00 80.25 82 VAL A N 1
ATOM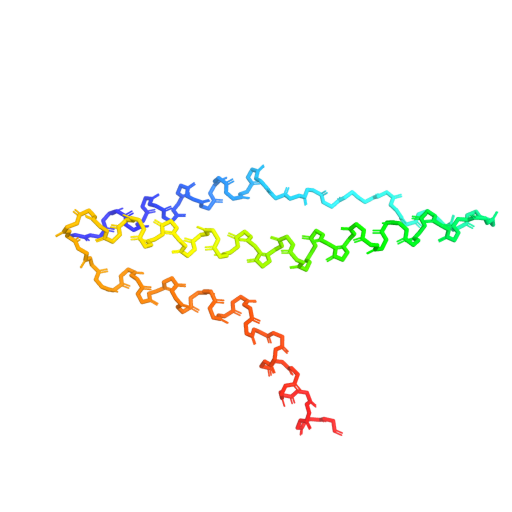 592 C CA . VAL A 1 82 ? -6.783 -5.666 8.289 1.00 80.25 82 VAL A CA 1
ATOM 593 C C . VAL A 1 82 ? -5.309 -6.001 8.506 1.00 80.25 82 VAL A C 1
ATOM 595 O O . VAL A 1 82 ? -4.549 -5.996 7.542 1.00 80.25 82 VAL A O 1
ATOM 598 N N . ILE A 1 83 ? -4.911 -6.362 9.730 1.00 84.25 83 ILE A N 1
ATOM 599 C CA . ILE A 1 83 ? -3.544 -6.835 10.005 1.00 84.25 83 ILE A CA 1
ATOM 600 C C . ILE A 1 83 ? -3.230 -8.074 9.153 1.00 84.25 83 ILE A C 1
ATOM 602 O O . ILE A 1 83 ? -2.170 -8.135 8.531 1.00 84.25 83 ILE A O 1
ATOM 606 N N . ILE A 1 84 ? -4.174 -9.018 9.051 1.00 88.25 84 ILE A N 1
ATOM 607 C CA . ILE A 1 84 ? -4.042 -10.194 8.177 1.00 88.25 84 ILE A CA 1
ATOM 608 C C . ILE A 1 84 ? -3.908 -9.774 6.704 1.00 88.25 84 ILE A C 1
ATOM 610 O O . ILE A 1 84 ? -3.053 -10.296 5.993 1.00 88.25 84 ILE A O 1
ATOM 614 N N . GLY A 1 85 ? -4.703 -8.806 6.239 1.00 84.56 85 GLY A N 1
ATOM 615 C CA . GLY A 1 85 ? -4.614 -8.301 4.865 1.00 84.56 85 GLY A CA 1
ATOM 616 C C . GLY A 1 85 ? -3.255 -7.675 4.529 1.00 84.56 85 GLY A C 1
ATOM 617 O O . GLY A 1 85 ? -2.675 -7.986 3.490 1.00 84.56 85 GLY A O 1
ATOM 618 N N . VAL A 1 86 ? -2.714 -6.838 5.421 1.00 86.38 86 VAL A N 1
ATOM 619 C CA . VAL A 1 86 ? -1.394 -6.204 5.237 1.00 86.38 86 VAL A CA 1
ATOM 620 C C . VAL A 1 86 ? -0.282 -7.253 5.239 1.00 86.38 86 VAL A C 1
ATOM 622 O O . VAL A 1 86 ? 0.607 -7.199 4.391 1.00 86.38 86 VAL A O 1
ATOM 625 N N . PHE A 1 87 ? -0.361 -8.249 6.123 1.00 87.12 87 PHE A N 1
ATOM 626 C CA . PHE A 1 87 ? 0.585 -9.363 6.136 1.00 87.12 87 PHE A CA 1
ATOM 627 C C . PHE A 1 87 ? 0.622 -10.106 4.794 1.00 87.12 87 PHE A C 1
ATOM 629 O O . PHE A 1 87 ? 1.704 -10.389 4.289 1.00 87.12 87 PHE A O 1
ATOM 636 N N . ILE A 1 88 ? -0.536 -10.370 4.182 1.00 88.38 88 ILE A N 1
ATOM 637 C CA . ILE A 1 88 ? -0.603 -11.057 2.885 1.00 88.38 88 ILE A CA 1
ATOM 638 C C . ILE A 1 88 ? -0.033 -10.180 1.759 1.00 88.38 88 ILE A C 1
ATOM 640 O O . ILE A 1 88 ? 0.729 -10.691 0.944 1.00 88.38 88 ILE A O 1
ATOM 644 N N . LEU A 1 89 ? -0.336 -8.873 1.717 1.00 86.19 89 LEU A N 1
ATOM 645 C CA . LEU A 1 89 ? 0.192 -7.980 0.670 1.00 86.19 89 LEU A CA 1
ATOM 646 C C . LEU A 1 89 ? 1.728 -7.892 0.676 1.00 86.19 89 LEU A C 1
ATOM 648 O O . LEU A 1 89 ? 2.339 -7.974 -0.387 1.00 86.19 89 LEU A O 1
ATOM 652 N N . PHE A 1 90 ? 2.353 -7.726 1.847 1.00 84.50 90 PHE A N 1
ATOM 653 C CA . PHE A 1 90 ? 3.812 -7.543 1.946 1.00 84.50 90 PHE A CA 1
ATOM 654 C C . PHE A 1 90 ? 4.589 -8.848 2.121 1.00 84.50 90 PHE A C 1
ATOM 656 O O . PHE A 1 90 ? 5.734 -8.944 1.685 1.00 84.50 90 PHE A O 1
ATOM 663 N N . GLY A 1 91 ? 3.983 -9.860 2.741 1.00 86.25 91 GLY A N 1
ATOM 664 C CA . GLY A 1 91 ? 4.598 -11.166 2.973 1.00 86.25 91 GLY A CA 1
ATOM 665 C C . GLY A 1 91 ? 4.533 -12.112 1.773 1.00 86.25 91 GLY A C 1
ATOM 666 O O . GLY A 1 91 ? 5.238 -13.115 1.759 1.00 86.25 91 GLY A O 1
ATOM 667 N N . ALA A 1 92 ? 3.729 -11.821 0.744 1.00 89.69 92 ALA A N 1
ATOM 668 C CA . ALA A 1 92 ? 3.570 -12.718 -0.403 1.00 89.69 92 ALA A CA 1
ATOM 669 C C . ALA A 1 92 ? 4.902 -13.062 -1.090 1.00 89.69 92 ALA A C 1
ATOM 671 O O . ALA A 1 92 ? 5.150 -14.226 -1.395 1.00 89.69 92 ALA A O 1
ATOM 672 N N . ALA A 1 93 ? 5.783 -12.078 -1.296 1.00 86.88 93 ALA A N 1
ATOM 673 C CA . ALA A 1 93 ? 7.053 -12.297 -1.987 1.00 86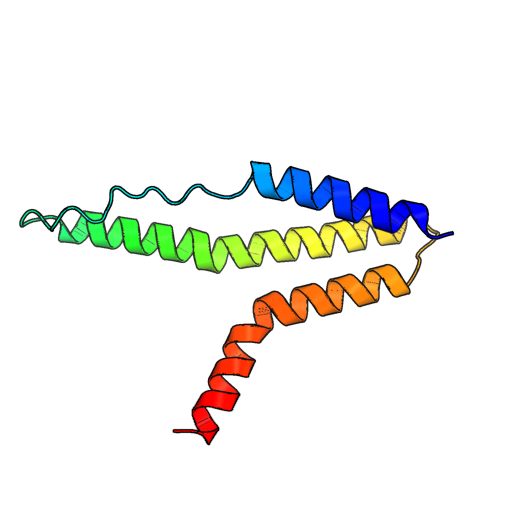.88 93 ALA A CA 1
ATOM 674 C C . ALA A 1 93 ? 7.985 -13.257 -1.225 1.00 86.88 93 ALA A C 1
ATOM 676 O O . ALA A 1 93 ? 8.605 -14.125 -1.837 1.00 86.88 93 ALA A O 1
ATOM 677 N N . THR A 1 94 ? 8.054 -13.149 0.106 1.00 88.88 94 THR A N 1
ATOM 678 C CA . THR A 1 94 ? 8.894 -14.029 0.934 1.00 88.88 94 THR A CA 1
ATOM 679 C C . THR A 1 94 ? 8.319 -15.439 1.028 1.00 88.88 94 THR A C 1
ATOM 681 O O . THR A 1 94 ? 9.078 -16.406 0.991 1.00 88.88 94 THR A O 1
ATOM 684 N N . ILE A 1 95 ? 6.989 -15.575 1.071 1.00 89.19 95 ILE A N 1
ATOM 685 C CA . ILE A 1 95 ? 6.306 -16.877 1.019 1.00 89.19 95 ILE A CA 1
ATOM 686 C C . ILE A 1 95 ? 6.602 -17.575 -0.313 1.00 89.19 95 ILE A C 1
ATOM 688 O O . ILE A 1 95 ? 6.971 -18.749 -0.330 1.00 89.19 95 ILE A O 1
ATOM 692 N N . VAL A 1 96 ? 6.488 -16.847 -1.426 1.00 91.00 96 VAL A N 1
ATOM 693 C CA . VAL A 1 96 ? 6.766 -17.382 -2.765 1.00 91.00 96 VAL A CA 1
ATOM 694 C C . VAL A 1 96 ? 8.230 -17.789 -2.902 1.00 91.00 96 VAL A C 1
ATOM 696 O O . VAL A 1 96 ? 8.502 -18.894 -3.362 1.00 91.00 96 VAL A O 1
ATOM 699 N N . ALA A 1 97 ? 9.165 -16.948 -2.457 1.00 93.19 97 ALA A N 1
ATOM 700 C CA . ALA A 1 97 ? 10.589 -17.274 -2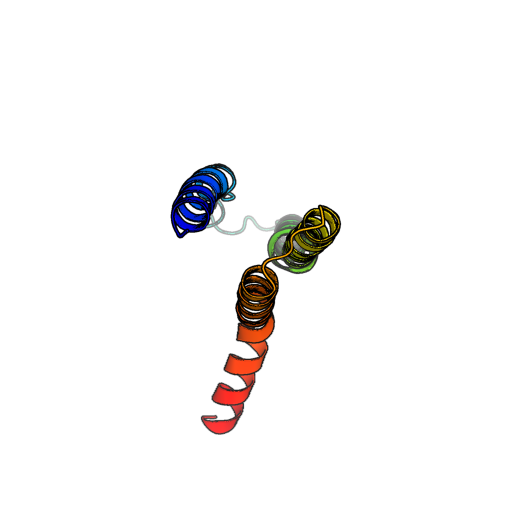.478 1.00 93.19 97 ALA A CA 1
ATOM 701 C C . ALA A 1 97 ? 10.907 -18.530 -1.644 1.00 93.19 97 ALA A C 1
ATOM 703 O O . ALA A 1 97 ? 11.669 -19.387 -2.088 1.00 93.19 97 ALA A O 1
ATOM 704 N N . GLY A 1 98 ? 10.276 -18.684 -0.475 1.00 91.75 98 GLY A N 1
ATOM 705 C CA . GLY A 1 98 ? 10.406 -19.885 0.351 1.00 91.75 98 GLY A CA 1
ATOM 706 C C . GLY A 1 98 ? 9.925 -21.153 -0.361 1.00 91.75 98 GLY A C 1
ATOM 707 O O . GLY A 1 98 ? 10.620 -22.164 -0.330 1.00 91.75 98 GLY A O 1
ATOM 708 N N . ILE A 1 99 ? 8.789 -21.099 -1.063 1.00 93.94 99 ILE A N 1
ATOM 709 C CA . ILE A 1 99 ? 8.277 -22.242 -1.843 1.00 93.94 99 ILE A CA 1
ATOM 710 C C . ILE A 1 99 ? 9.181 -22.544 -3.045 1.00 93.94 99 ILE A C 1
ATOM 712 O O . ILE A 1 99 ? 9.463 -23.700 -3.334 1.00 93.94 99 ILE A O 1
ATOM 716 N N . GLN A 1 100 ? 9.664 -21.521 -3.749 1.00 94.12 100 GLN A N 1
ATOM 717 C CA . GLN A 1 100 ? 10.572 -21.722 -4.881 1.00 94.12 100 GLN A CA 1
ATOM 718 C C . GLN A 1 100 ? 11.893 -22.365 -4.443 1.00 94.12 100 GLN A C 1
ATOM 720 O O . GLN A 1 100 ? 12.418 -23.203 -5.166 1.00 94.12 100 GLN A O 1
ATOM 725 N N . SER A 1 101 ? 12.388 -22.044 -3.242 1.00 90.94 101 SER A N 1
ATOM 726 C CA . SER A 1 101 ? 13.620 -22.627 -2.692 1.00 90.94 101 SER A CA 1
ATOM 727 C C . SER A 1 101 ? 13.549 -24.129 -2.398 1.00 90.94 101 SER A C 1
ATOM 729 O O . SER A 1 101 ? 14.589 -24.757 -2.242 1.00 90.94 101 SER A O 1
ATOM 731 N N . THR A 1 102 ? 12.346 -24.706 -2.309 1.00 87.31 102 THR A N 1
ATOM 732 C CA . THR A 1 102 ? 12.149 -26.145 -2.067 1.00 87.31 102 THR A CA 1
ATOM 733 C C . THR A 1 102 ? 11.811 -26.931 -3.333 1.00 87.31 102 THR A C 1
ATOM 735 O O . THR A 1 102 ? 11.844 -28.159 -3.310 1.00 87.31 102 THR A O 1
ATOM 738 N N . VAL A 1 103 ? 11.456 -26.233 -4.416 1.00 85.25 103 VAL A N 1
ATOM 739 C CA . VAL A 1 103 ? 11.112 -26.814 -5.725 1.00 85.25 103 VAL A CA 1
ATOM 740 C C . VAL A 1 103 ? 12.266 -26.680 -6.733 1.00 85.25 103 VAL A C 1
ATOM 742 O O . VAL A 1 103 ? 12.286 -27.419 -7.716 1.00 85.25 103 VAL A O 1
ATOM 745 N N . ALA A 1 104 ? 13.208 -25.759 -6.497 1.00 56.47 104 ALA A N 1
ATOM 746 C CA . ALA A 1 104 ? 14.484 -25.654 -7.211 1.00 56.47 104 ALA A CA 1
ATOM 747 C C . ALA A 1 104 ? 15.501 -26.689 -6.708 1.00 56.47 104 ALA A C 1
ATOM 749 O O . ALA A 1 104 ? 16.267 -27.195 -7.557 1.00 56.47 104 ALA A O 1
#

Foldseek 3Di:
DPVVVVVCVVVVVVVVVVVPPPDPPPPPPDDDPPCPVVVVVVVVVVCCVVPVVVVVVLVVVLVVVVVVVVPPDDPVVVNVVSVVVSCCVVVVVVVVVVVVVVVD

Organism: NCBI:txid2743979

Radius of gyration: 19.47 Å; chains: 1; bounding box: 47×35×52 Å